Protein AF-A0A814EUJ9-F1 (afdb_monomer_lite)

Secondary structure (DSSP, 8-state):
-----TTHHHHHHHHHHHHHHHHHHHHHHHH----PPPHHHHHHHHHHHHHHHT--STTHHHHHHHHHHHHT-

Organism: NCBI:txid104777

Foldseek 3Di:
DPDPDVVPVVVVVVVVVVVVVVVQVVCCVVPVDRDDDDPVVVVLVVQLVVLVVVDDPVCPVVSVVSVVVSVVD

Radius of gyration: 17.84 Å; chains: 1; bounding box: 29×41×39 Å

Structure (mmCIF, N/CA/C/O backbone):
data_AF-A0A814EUJ9-F1
#
_entry.id   AF-A0A814EUJ9-F1
#
loop_
_atom_site.group_PDB
_atom_site.id
_atom_site.type_symbol
_atom_site.label_atom_id
_atom_site.label_alt_id
_atom_site.label_comp_id
_atom_site.label_asym_id
_atom_site.label_entity_id
_atom_site.label_seq_id
_atom_site.pdbx_PDB_ins_code
_atom_site.Cartn_x
_atom_site.Cartn_y
_atom_site.Cartn_z
_atom_site.occupancy
_atom_site.B_iso_or_equiv
_atom_site.auth_seq_id
_atom_site.auth_comp_id
_atom_site.auth_asym_id
_atom_site.auth_atom_id
_atom_site.pdbx_PDB_model_num
ATOM 1 N N . MET A 1 1 ? 3.417 26.716 -18.230 1.00 50.66 1 MET A N 1
ATOM 2 C CA . MET A 1 1 ? 3.980 25.433 -17.757 1.00 50.66 1 MET A CA 1
ATOM 3 C C . MET A 1 1 ? 4.548 25.671 -16.371 1.00 50.66 1 MET A C 1
ATOM 5 O O . MET A 1 1 ? 5.456 26.483 -16.260 1.00 50.66 1 MET A O 1
ATOM 9 N N . LEU A 1 2 ? 3.986 25.056 -15.325 1.00 55.94 2 LEU A N 1
ATOM 10 C CA . LEU A 1 2 ? 4.587 25.089 -13.986 1.00 55.94 2 LEU A CA 1
ATOM 11 C C . LEU A 1 2 ? 6.022 24.566 -14.106 1.00 55.94 2 LEU A C 1
ATOM 13 O O . LEU A 1 2 ? 6.234 23.440 -14.562 1.00 55.94 2 LEU A O 1
ATOM 17 N N . SER A 1 3 ? 6.994 25.412 -13.780 1.00 57.69 3 SER A N 1
ATOM 18 C CA . SER A 1 3 ? 8.401 25.041 -13.712 1.00 57.69 3 SER A CA 1
ATOM 19 C C . SER A 1 3 ? 8.521 23.847 -12.767 1.00 57.69 3 SER A C 1
ATOM 21 O O . SER A 1 3 ? 8.225 23.948 -11.578 1.00 57.69 3 SER A O 1
ATOM 23 N N . LYS A 1 4 ? 8.893 22.683 -13.312 1.00 65.06 4 LYS A N 1
ATOM 24 C CA . LYS A 1 4 ? 9.087 21.439 -12.557 1.00 65.06 4 LYS A CA 1
ATOM 25 C C . LYS A 1 4 ? 10.363 21.562 -11.727 1.00 65.06 4 LYS A C 1
ATOM 27 O O . LYS A 1 4 ? 11.383 20.967 -12.058 1.00 65.06 4 LYS A O 1
ATOM 32 N N . HIS A 1 5 ? 10.335 22.393 -10.689 1.00 70.75 5 HIS A N 1
ATOM 33 C CA . HIS A 1 5 ? 11.441 22.452 -9.751 1.00 70.75 5 HIS A CA 1
ATOM 34 C C . HIS A 1 5 ? 11.525 21.083 -9.050 1.00 70.75 5 HIS A C 1
ATOM 36 O O . HIS A 1 5 ? 10.497 20.606 -8.556 1.00 70.75 5 HIS A O 1
ATOM 42 N N . PRO A 1 6 ? 12.705 20.435 -8.996 1.00 74.06 6 PRO A N 1
ATOM 43 C CA . PRO A 1 6 ? 12.848 19.064 -8.497 1.00 74.06 6 PRO A CA 1
ATOM 44 C C . PRO A 1 6 ? 12.309 18.843 -7.078 1.00 74.06 6 PRO A C 1
ATOM 46 O O . PRO A 1 6 ? 12.000 17.717 -6.712 1.00 74.06 6 PRO A O 1
ATOM 49 N N . SER A 1 7 ? 12.171 19.907 -6.281 1.00 81.19 7 SER A N 1
ATOM 50 C CA . SER A 1 7 ? 11.643 19.854 -4.913 1.00 81.19 7 SER A CA 1
ATOM 51 C C . SER A 1 7 ? 10.115 19.874 -4.798 1.00 81.19 7 SER A C 1
ATOM 53 O O . SER A 1 7 ? 9.605 19.581 -3.719 1.00 81.19 7 SER A O 1
ATOM 55 N N . ILE A 1 8 ? 9.374 20.195 -5.866 1.00 83.25 8 ILE A N 1
ATOM 56 C CA . ILE A 1 8 ? 7.905 20.289 -5.808 1.00 83.25 8 ILE A CA 1
ATOM 57 C C . ILE A 1 8 ? 7.289 18.907 -5.580 1.00 83.25 8 ILE A C 1
ATOM 59 O O . ILE A 1 8 ? 6.434 18.764 -4.714 1.00 83.25 8 ILE A O 1
ATOM 63 N N . TYR A 1 9 ? 7.746 17.882 -6.304 1.00 83.00 9 TYR A N 1
ATOM 64 C CA . TYR A 1 9 ? 7.233 16.518 -6.136 1.00 83.00 9 TYR A CA 1
ATOM 65 C C . TYR A 1 9 ? 7.522 15.949 -4.733 1.00 83.00 9 TYR A C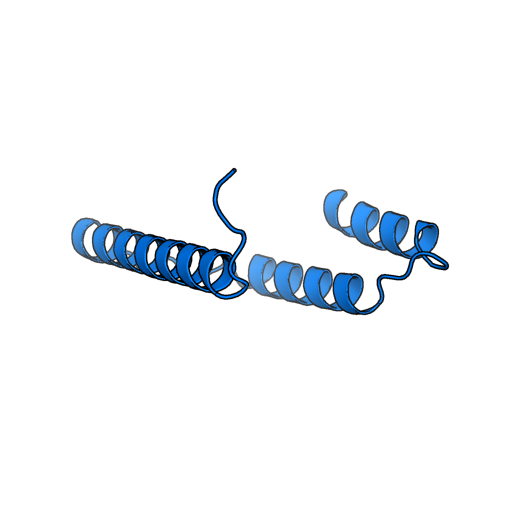 1
ATOM 67 O O . TYR A 1 9 ? 6.566 15.564 -4.066 1.00 83.00 9 TYR A O 1
ATOM 75 N N . PRO A 1 10 ? 8.764 16.021 -4.205 1.00 88.44 10 PRO A N 1
ATOM 76 C CA . PRO A 1 10 ? 9.043 15.647 -2.818 1.00 88.44 10 PRO A CA 1
ATOM 77 C C . PRO A 1 10 ? 8.206 16.404 -1.783 1.00 88.44 10 PRO A C 1
ATOM 79 O O . PRO A 1 10 ? 7.842 15.843 -0.753 1.00 88.44 10 PRO A O 1
ATOM 82 N N . LEU A 1 11 ? 7.915 17.687 -2.021 1.00 88.88 11 LEU A N 1
ATOM 83 C CA . LEU A 1 11 ? 7.073 18.477 -1.124 1.00 88.88 11 LEU A CA 1
ATOM 84 C C . LEU A 1 11 ? 5.617 17.991 -1.146 1.00 88.88 11 LEU A C 1
ATOM 86 O O . LEU A 1 11 ? 5.009 17.841 -0.090 1.00 88.88 11 LEU A O 1
ATOM 90 N N . VAL A 1 12 ? 5.075 17.707 -2.333 1.00 88.31 12 VAL A N 1
ATOM 91 C CA . VAL A 1 12 ? 3.729 17.136 -2.492 1.00 88.31 12 VAL A CA 1
ATOM 92 C C . VAL A 1 12 ? 3.627 15.772 -1.812 1.00 88.31 12 VAL A C 1
ATOM 94 O O . VAL A 1 12 ? 2.644 15.516 -1.120 1.00 88.31 12 VAL A O 1
ATOM 97 N N . ASP A 1 13 ? 4.643 14.921 -1.947 1.00 89.19 13 ASP A N 1
ATOM 98 C CA . ASP A 1 13 ? 4.655 13.608 -1.296 1.00 89.19 13 ASP A CA 1
ATOM 99 C C . ASP A 1 13 ? 4.694 13.735 0.233 1.00 89.19 13 ASP A C 1
ATOM 101 O O . ASP A 1 13 ? 3.924 13.070 0.922 1.00 89.19 13 ASP A O 1
ATOM 105 N N . LYS A 1 14 ? 5.473 14.684 0.773 1.00 92.75 14 LYS A N 1
ATOM 106 C CA . LYS A 1 14 ? 5.447 14.993 2.213 1.00 92.75 14 LYS A CA 1
ATOM 107 C C . LYS A 1 14 ? 4.074 15.457 2.694 1.00 92.75 14 LYS A C 1
ATOM 109 O O . LYS A 1 14 ? 3.650 15.055 3.773 1.00 92.75 14 LYS A O 1
ATOM 114 N N . PHE A 1 15 ? 3.374 16.285 1.916 1.00 93.62 15 PHE A N 1
ATOM 115 C CA . PHE A 1 15 ? 2.017 16.702 2.275 1.00 93.62 15 PHE A CA 1
ATOM 116 C C . PHE A 1 15 ? 1.037 15.529 2.286 1.00 93.62 15 PHE A C 1
ATOM 118 O O . PHE A 1 15 ? 0.228 15.437 3.205 1.00 93.62 15 PHE A O 1
ATOM 125 N N . ARG A 1 16 ? 1.138 14.612 1.320 1.00 91.06 16 ARG A N 1
ATOM 126 C CA . ARG A 1 16 ? 0.311 13.395 1.285 1.00 91.06 16 ARG A CA 1
ATOM 127 C C . ARG A 1 16 ? 0.559 12.503 2.500 1.00 91.06 16 ARG A C 1
ATOM 129 O O . ARG A 1 16 ? -0.395 12.010 3.098 1.00 91.06 16 ARG A O 1
ATOM 136 N N . ASP A 1 17 ? 1.820 12.330 2.887 1.00 91.00 17 ASP A N 1
ATOM 137 C CA . ASP A 1 17 ? 2.184 11.545 4.068 1.00 91.00 17 ASP A CA 1
ATOM 138 C C . ASP A 1 17 ? 1.640 12.165 5.362 1.00 91.00 17 ASP A C 1
ATOM 140 O O . ASP A 1 17 ? 1.141 11.448 6.232 1.00 91.00 17 ASP A O 1
ATOM 144 N N . GLU A 1 18 ? 1.718 13.491 5.494 1.00 93.69 18 GLU A N 1
ATOM 145 C CA . GLU A 1 18 ? 1.207 14.210 6.666 1.00 93.69 18 GLU A CA 1
ATOM 146 C C . GLU A 1 18 ? -0.325 14.163 6.747 1.00 93.69 18 GLU A C 1
ATOM 148 O O . GLU A 1 18 ? -0.886 13.926 7.820 1.00 93.69 18 GLU A O 1
ATOM 153 N N . GLN A 1 19 ? -1.008 14.315 5.606 1.00 92.25 19 GLN A N 1
ATOM 154 C CA . GLN A 1 19 ? -2.464 14.171 5.511 1.00 92.25 19 GLN A CA 1
ATOM 155 C C . GLN A 1 19 ? -2.908 12.782 5.968 1.00 92.25 19 GLN A C 1
ATOM 157 O O . GLN A 1 19 ? -3.735 12.670 6.870 1.00 92.25 19 GLN A O 1
ATOM 162 N N . LYS A 1 20 ? -2.278 11.729 5.436 1.00 89.06 20 LYS A N 1
ATOM 163 C CA . LYS A 1 20 ? -2.593 10.344 5.797 1.00 89.06 20 LYS A CA 1
ATOM 164 C C . LYS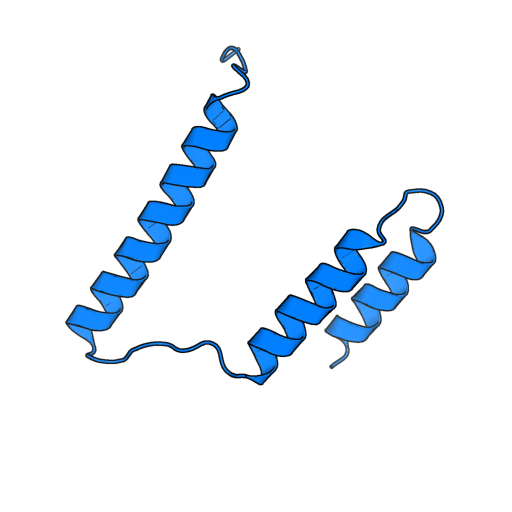 A 1 20 ? -2.431 10.072 7.296 1.00 89.06 20 LYS A C 1
ATOM 166 O O . LYS A 1 20 ? -3.291 9.448 7.909 1.00 89.06 20 LYS A O 1
ATOM 171 N N . LYS A 1 21 ? -1.345 10.556 7.910 1.00 88.56 21 LYS A N 1
ATOM 172 C CA . LYS A 1 21 ? -1.135 10.410 9.363 1.00 88.56 21 LYS A CA 1
ATOM 173 C C . LYS A 1 21 ? -2.199 11.143 10.172 1.00 88.56 21 LYS A C 1
ATOM 175 O O . LYS A 1 21 ? -2.626 10.644 11.209 1.00 88.56 21 LYS A O 1
ATOM 180 N N . THR A 1 22 ? -2.593 12.329 9.717 1.00 91.31 22 THR A N 1
ATOM 181 C CA . THR A 1 22 ? -3.618 13.136 10.384 1.00 91.31 22 THR A CA 1
ATOM 182 C C . THR A 1 22 ? -4.972 12.433 10.343 1.00 91.31 22 THR A C 1
ATOM 184 O O . THR A 1 22 ? -5.638 12.345 11.370 1.00 91.31 22 THR A O 1
ATOM 187 N N . GLU A 1 23 ? -5.346 11.865 9.196 1.00 88.12 23 GLU A N 1
ATOM 188 C CA . GLU A 1 23 ? -6.563 11.061 9.044 1.00 88.12 23 GLU A CA 1
ATOM 189 C C . GLU A 1 23 ? -6.558 9.846 9.982 1.00 88.12 23 GLU A C 1
ATOM 191 O O . GLU A 1 23 ? -7.512 9.647 10.734 1.00 88.12 23 GLU A O 1
ATOM 196 N N . ASP A 1 24 ? -5.453 9.094 10.032 1.00 85.69 24 ASP A N 1
ATOM 197 C CA . ASP A 1 24 ? -5.305 7.956 10.950 1.00 85.69 24 ASP A CA 1
ATOM 198 C C . ASP A 1 24 ? -5.469 8.378 12.426 1.00 85.69 24 ASP A C 1
ATOM 200 O O . ASP A 1 24 ? -6.072 7.659 13.231 1.00 85.69 24 ASP A O 1
ATOM 204 N N . LEU A 1 25 ? -4.943 9.552 12.800 1.00 87.38 25 LEU A N 1
ATOM 205 C CA . LEU A 1 25 ? -5.079 10.106 14.149 1.00 87.38 25 LEU A CA 1
ATOM 206 C C . LEU A 1 25 ? -6.516 10.529 14.464 1.00 87.38 25 LEU A C 1
ATOM 208 O O . LEU A 1 25 ? -6.987 10.233 15.562 1.00 87.38 25 LEU A O 1
ATOM 212 N N . ILE A 1 26 ? -7.208 11.182 13.526 1.00 90.62 26 ILE A N 1
ATOM 213 C CA . ILE A 1 26 ? -8.619 11.571 13.680 1.00 90.62 26 ILE A CA 1
ATOM 214 C C . ILE A 1 26 ? -9.465 10.326 13.924 1.00 90.62 26 ILE A C 1
ATOM 216 O O . ILE A 1 26 ? -10.156 10.245 14.938 1.00 90.62 26 ILE A O 1
ATOM 220 N N . VAL A 1 27 ? -9.329 9.309 13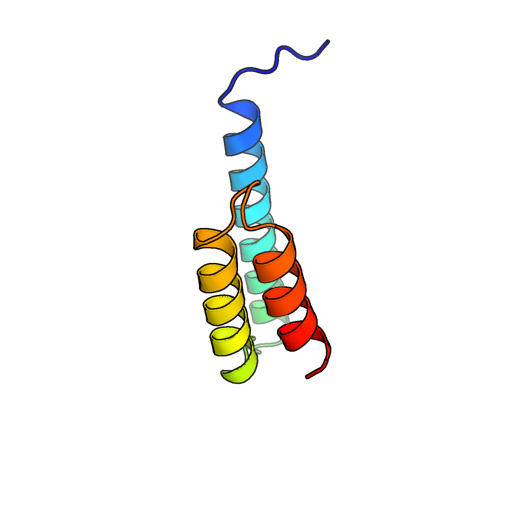.072 1.00 84.44 27 VAL A N 1
ATOM 221 C CA . VAL A 1 27 ? -10.101 8.071 13.211 1.00 84.44 27 VAL A CA 1
ATOM 222 C C . VAL A 1 27 ? -9.799 7.381 14.546 1.00 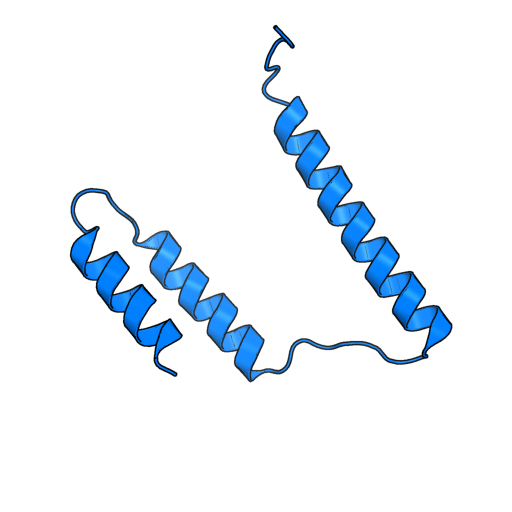84.44 27 VAL A C 1
ATOM 224 O O . VAL A 1 27 ? -10.710 6.871 15.204 1.00 84.44 27 VAL A O 1
ATOM 227 N N . LYS A 1 28 ? -8.538 7.391 14.998 1.00 86.56 28 LYS A N 1
ATOM 228 C CA . LYS A 1 28 ? -8.165 6.856 16.315 1.00 86.56 28 LYS A CA 1
ATOM 229 C C . LYS A 1 28 ? -8.818 7.633 17.462 1.00 86.56 28 LYS A C 1
ATOM 231 O O . LYS A 1 28 ? -9.236 7.007 18.433 1.00 86.56 28 LYS A O 1
ATOM 236 N N . LEU A 1 29 ? -8.883 8.963 17.381 1.00 89.12 29 LEU A N 1
ATOM 237 C CA . LEU A 1 29 ? -9.525 9.802 18.398 1.00 89.12 29 LEU A CA 1
ATOM 238 C C . LEU A 1 29 ? -11.042 9.583 18.439 1.00 89.12 29 LEU A C 1
ATOM 240 O O . LEU A 1 29 ? -11.607 9.501 19.525 1.00 89.12 29 LEU A O 1
ATOM 244 N N . GLU A 1 30 ? -11.683 9.448 17.278 1.00 89.62 30 GLU A N 1
ATOM 245 C CA . GLU A 1 30 ? -13.132 9.251 17.164 1.00 89.62 30 GLU A CA 1
ATOM 246 C C . GLU A 1 30 ? -13.577 7.856 17.615 1.00 89.62 30 GLU A C 1
ATOM 248 O O . GLU A 1 30 ? -14.597 7.709 18.284 1.00 89.62 30 GLU A O 1
ATOM 253 N N . THR A 1 31 ? -12.818 6.818 17.253 1.00 87.56 31 THR A N 1
ATOM 254 C CA . THR A 1 31 ? -13.231 5.419 17.464 1.00 87.56 31 THR A CA 1
ATOM 255 C C . THR A 1 31 ? -12.540 4.744 18.647 1.00 87.56 31 THR A C 1
ATOM 257 O O . THR A 1 31 ? -12.971 3.680 19.086 1.00 87.56 31 THR A O 1
ATOM 260 N N . GLY A 1 32 ? -11.427 5.300 19.136 1.00 84.19 32 GLY A N 1
ATOM 261 C CA . GLY A 1 32 ? -10.524 4.636 20.082 1.00 84.19 32 GLY A CA 1
ATOM 262 C C . GLY A 1 32 ? -9.756 3.443 19.489 1.00 84.19 32 GLY A C 1
ATOM 263 O O . GLY A 1 32 ? -8.886 2.876 20.154 1.00 84.19 32 GLY A O 1
ATOM 264 N N . VAL A 1 33 ? -10.041 3.054 18.240 1.00 77.38 33 VAL A N 1
ATOM 265 C CA . VAL A 1 33 ? -9.445 1.893 17.575 1.00 77.38 33 VAL A CA 1
ATOM 266 C C . VAL A 1 33 ? -8.140 2.302 16.903 1.00 77.38 33 VAL A C 1
ATOM 268 O O . VAL A 1 33 ? -8.089 3.202 16.070 1.00 77.38 33 VAL A O 1
ATOM 271 N N . GLN A 1 34 ? -7.057 1.598 17.233 1.00 75.62 34 GLN A N 1
ATOM 272 C CA . GLN A 1 34 ? -5.796 1.717 16.509 1.00 75.62 34 GLN A CA 1
ATOM 273 C C . GLN A 1 34 ? -5.730 0.640 15.424 1.00 75.62 34 GLN A C 1
ATOM 275 O O . GLN A 1 34 ? -5.462 -0.528 15.721 1.00 75.62 34 GLN A O 1
ATOM 280 N N . TYR A 1 35 ? -5.927 1.031 14.163 1.00 67.00 35 TYR A N 1
ATOM 281 C CA . TYR A 1 35 ? -5.738 0.129 13.029 1.00 67.00 35 TYR A CA 1
ATOM 282 C C . TYR A 1 35 ? -4.264 -0.270 12.923 1.00 67.00 35 TYR A C 1
ATOM 284 O O . TYR A 1 35 ? -3.408 0.493 12.481 1.00 67.00 35 TYR A O 1
ATOM 292 N N . LYS A 1 36 ? -3.951 -1.493 13.349 1.00 69.75 36 LYS A N 1
ATOM 293 C CA . LYS A 1 36 ? -2.678 -2.140 13.031 1.00 69.75 36 LYS A CA 1
ATOM 294 C C . LYS A 1 36 ? -2.846 -2.867 11.704 1.00 69.75 36 LYS A C 1
ATOM 296 O O . LYS A 1 36 ? -3.846 -3.558 11.499 1.00 69.75 36 LYS A O 1
ATOM 301 N N . ARG A 1 37 ? -1.861 -2.747 10.808 1.00 66.50 37 ARG A N 1
ATOM 302 C CA . ARG A 1 37 ? -1.805 -3.617 9.626 1.00 66.50 37 ARG A CA 1
ATOM 303 C C . ARG A 1 37 ? -1.817 -5.064 10.117 1.00 66.50 37 ARG A C 1
ATOM 305 O O . ARG A 1 37 ? -1.028 -5.417 10.993 1.00 66.50 37 ARG A O 1
ATOM 312 N N . LYS A 1 38 ? -2.727 -5.889 9.590 1.00 75.12 38 LYS A N 1
ATOM 313 C CA . LYS A 1 38 ? -2.727 -7.323 9.910 1.00 75.12 38 LYS A CA 1
ATOM 314 C C . LYS A 1 38 ? -1.357 -7.898 9.519 1.00 75.12 38 LYS A C 1
ATOM 316 O O . LY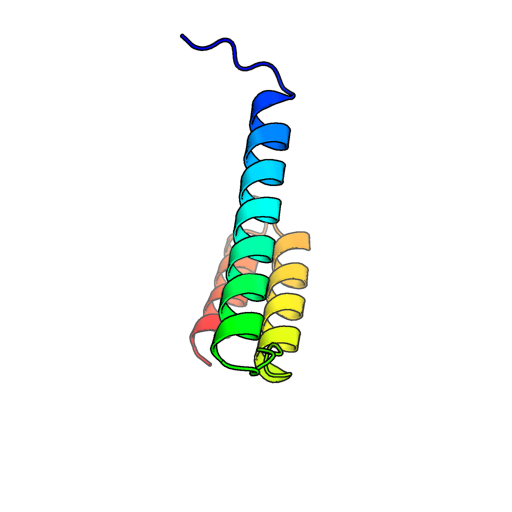S A 1 38 ? -0.858 -7.509 8.462 1.00 75.12 38 LYS A O 1
ATOM 321 N N . PRO A 1 39 ? -0.767 -8.824 10.296 1.00 75.69 39 PRO A N 1
ATOM 322 C CA . PRO A 1 39 ? 0.543 -9.403 9.982 1.00 75.69 39 PRO A CA 1
ATOM 323 C C . PRO A 1 39 ? 0.656 -9.925 8.542 1.00 75.69 39 PRO A C 1
ATOM 325 O O . PRO A 1 39 ? 1.667 -9.701 7.887 1.00 75.69 39 PRO A O 1
ATOM 328 N N . ALA A 1 40 ? -0.423 -10.509 8.008 1.00 75.44 40 ALA A N 1
ATOM 329 C CA . ALA A 1 40 ? -0.504 -10.953 6.616 1.00 75.44 40 ALA A CA 1
ATOM 330 C C . ALA A 1 40 ? -0.243 -9.826 5.596 1.00 75.44 40 ALA A C 1
ATOM 332 O O . ALA A 1 40 ? 0.489 -10.026 4.635 1.00 75.44 40 ALA A O 1
ATOM 333 N N . TYR A 1 41 ? -0.777 -8.622 5.826 1.00 79.06 41 TYR A N 1
ATOM 334 C CA . TYR A 1 41 ? -0.550 -7.477 4.939 1.00 79.06 41 TYR A CA 1
ATOM 335 C C . TYR A 1 41 ? 0.847 -6.872 5.090 1.00 79.06 41 TYR A C 1
ATOM 337 O O . TYR A 1 41 ? 1.328 -6.242 4.158 1.00 79.06 41 TYR A O 1
ATOM 345 N N . ILE A 1 42 ? 1.503 -7.049 6.241 1.00 78.19 42 ILE A N 1
ATOM 346 C CA . ILE A 1 42 ? 2.899 -6.626 6.424 1.00 78.19 42 ILE A CA 1
ATOM 347 C C . ILE A 1 42 ? 3.814 -7.519 5.583 1.00 78.19 42 ILE A C 1
ATOM 349 O O . ILE A 1 42 ? 4.597 -6.998 4.797 1.00 78.19 42 ILE A O 1
ATOM 353 N N . LEU A 1 43 ? 3.640 -8.842 5.676 1.00 80.69 43 LEU A N 1
ATOM 354 C CA . LEU A 1 43 ? 4.391 -9.813 4.873 1.00 80.69 43 LEU A CA 1
ATOM 355 C C . LEU A 1 43 ? 4.178 -9.600 3.368 1.00 80.69 43 LEU A C 1
ATOM 357 O O . LEU A 1 43 ? 5.117 -9.698 2.583 1.00 80.69 43 LEU A O 1
ATOM 361 N N . LEU A 1 44 ? 2.946 -9.279 2.967 1.00 82.38 44 LEU A N 1
ATOM 362 C CA . LEU A 1 44 ? 2.615 -9.004 1.571 1.00 82.38 44 LEU A CA 1
ATOM 363 C C . LEU A 1 44 ? 3.290 -7.711 1.074 1.00 82.38 44 LEU A C 1
ATOM 365 O O . LEU A 1 44 ? 3.867 -7.704 -0.010 1.00 82.38 44 LEU A O 1
ATOM 369 N N . ASP A 1 45 ? 3.309 -6.649 1.889 1.00 82.38 45 ASP A N 1
ATOM 370 C CA . ASP A 1 45 ? 4.003 -5.385 1.582 1.00 82.38 45 ASP A CA 1
ATOM 371 C C . ASP A 1 45 ? 5.533 -5.573 1.493 1.00 82.38 45 ASP A C 1
ATOM 373 O O . ASP A 1 45 ? 6.191 -4.998 0.625 1.00 82.38 45 ASP A O 1
ATOM 377 N 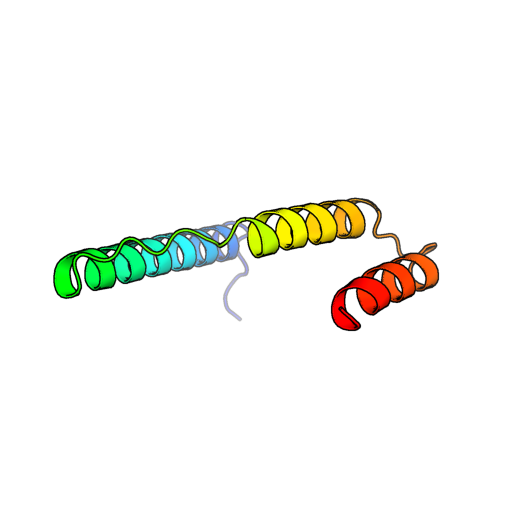N . GLU A 1 46 ? 6.114 -6.410 2.359 1.00 84.81 46 GLU A N 1
ATOM 378 C CA . GLU A 1 46 ? 7.536 -6.779 2.307 1.00 84.81 46 GLU A CA 1
ATOM 379 C C . GLU A 1 46 ? 7.878 -7.558 1.031 1.00 84.81 46 GLU A C 1
ATOM 381 O O . GLU A 1 46 ? 8.835 -7.208 0.336 1.00 84.81 46 GLU A O 1
ATOM 386 N N . ARG A 1 47 ? 7.051 -8.541 0.660 1.00 84.75 47 ARG A N 1
ATOM 387 C CA . ARG A 1 47 ? 7.253 -9.358 -0.544 1.00 84.75 47 ARG A CA 1
ATOM 388 C C . ARG A 1 47 ? 7.120 -8.545 -1.834 1.00 84.75 47 ARG A C 1
ATOM 390 O O . ARG A 1 47 ? 7.922 -8.713 -2.752 1.00 84.75 47 ARG A O 1
ATOM 397 N N . ILE A 1 48 ? 6.170 -7.606 -1.891 1.00 86.38 48 ILE A N 1
ATOM 398 C CA . ILE A 1 48 ? 6.054 -6.656 -3.011 1.00 86.38 48 ILE A CA 1
ATOM 399 C C . ILE A 1 48 ? 7.318 -5.792 -3.117 1.00 86.38 48 ILE A C 1
ATOM 401 O O . ILE A 1 48 ? 7.847 -5.612 -4.216 1.00 86.38 48 ILE A O 1
ATOM 405 N N . LYS A 1 49 ? 7.844 -5.283 -1.993 1.00 86.44 49 LYS A N 1
ATOM 406 C CA . LYS A 1 49 ? 9.079 -4.480 -1.985 1.00 86.44 49 LYS A CA 1
ATOM 407 C C . LYS A 1 49 ? 10.296 -5.261 -2.477 1.00 86.44 49 LYS A C 1
ATOM 409 O O . LYS A 1 49 ? 11.145 -4.679 -3.149 1.00 86.44 49 LYS A O 1
ATOM 414 N N . GLU A 1 50 ? 10.407 -6.547 -2.155 1.00 85.88 50 GLU A N 1
ATOM 415 C CA . GLU A 1 50 ? 11.488 -7.400 -2.666 1.00 85.88 50 GLU A CA 1
ATOM 416 C C . GLU A 1 50 ? 11.423 -7.564 -4.186 1.00 85.88 50 GLU A C 1
ATOM 418 O O . GLU A 1 50 ? 12.434 -7.386 -4.865 1.00 85.88 50 GLU A O 1
ATOM 423 N N . ILE A 1 51 ? 10.233 -7.817 -4.734 1.00 85.31 51 ILE A N 1
ATOM 424 C CA . ILE A 1 51 ? 10.040 -7.947 -6.185 1.00 85.31 51 ILE A CA 1
ATOM 425 C C . ILE A 1 51 ? 10.338 -6.621 -6.895 1.00 85.31 51 ILE A C 1
ATOM 427 O O . ILE A 1 51 ? 11.037 -6.611 -7.908 1.00 85.31 51 ILE A O 1
ATOM 431 N N . GLN A 1 52 ? 9.893 -5.491 -6.334 1.00 83.25 52 GLN A N 1
ATOM 432 C CA . GLN A 1 52 ? 10.181 -4.153 -6.868 1.00 83.25 52 GLN A CA 1
ATOM 433 C C . GLN A 1 52 ? 11.677 -3.833 -6.932 1.00 83.25 52 GLN A C 1
ATOM 435 O O . GLN A 1 52 ? 12.113 -3.190 -7.884 1.00 83.25 52 GLN A O 1
ATOM 440 N N . LYS A 1 53 ? 12.484 -4.294 -5.967 1.00 84.94 53 LYS A N 1
ATOM 441 C CA . LYS A 1 53 ? 13.945 -4.093 -5.998 1.00 84.94 53 LYS A CA 1
ATOM 442 C C . LYS A 1 53 ? 14.617 -4.794 -7.179 1.00 84.94 53 LYS A C 1
ATOM 444 O O . LYS A 1 53 ? 15.621 -4.295 -7.676 1.00 84.94 53 LYS A O 1
ATOM 449 N N . ASN A 1 54 ? 14.068 -5.924 -7.620 1.00 79.75 54 ASN A N 1
ATOM 450 C CA . ASN A 1 54 ? 14.625 -6.733 -8.704 1.00 79.75 54 ASN A CA 1
ATOM 451 C C . ASN A 1 54 ? 14.103 -6.323 -10.090 1.00 79.75 54 ASN A C 1
ATOM 453 O O . ASN A 1 54 ? 14.456 -6.952 -11.091 1.00 79.75 54 ASN A O 1
ATOM 457 N N . TYR A 1 55 ? 13.272 -5.279 -10.162 1.00 82.31 55 TYR A N 1
ATOM 458 C CA . TYR A 1 55 ? 12.736 -4.781 -11.420 1.00 82.31 55 TYR A CA 1
ATOM 459 C C . TYR A 1 55 ? 13.855 -4.294 -12.352 1.00 82.31 55 TYR A C 1
ATOM 461 O O . TYR A 1 55 ? 14.637 -3.402 -12.016 1.00 82.31 55 TYR A O 1
ATOM 469 N N . SER A 1 56 ? 13.884 -4.841 -13.566 1.00 80.75 56 SER A N 1
ATOM 470 C CA . SER A 1 56 ? 14.674 -4.323 -14.680 1.00 80.75 56 SER A CA 1
ATOM 471 C C . SER A 1 56 ? 13.915 -4.526 -15.990 1.00 80.75 56 SER A C 1
ATOM 473 O O . SER A 1 56 ? 13.102 -5.441 -16.106 1.00 80.75 56 SER A O 1
ATOM 475 N N . LEU A 1 57 ? 14.204 -3.697 -16.998 1.00 80.88 57 LEU A N 1
ATOM 476 C CA . LEU A 1 57 ? 13.613 -3.833 -18.339 1.00 80.88 57 LEU A CA 1
ATOM 477 C C . LEU A 1 57 ? 13.929 -5.186 -18.994 1.00 80.88 57 LEU A C 1
ATOM 479 O O . LEU A 1 57 ? 13.146 -5.670 -19.800 1.00 80.88 57 LEU A O 1
ATOM 483 N N . ILE A 1 58 ? 15.061 -5.792 -18.635 1.00 86.06 58 ILE A N 1
ATOM 484 C CA . ILE A 1 58 ? 15.515 -7.080 -19.175 1.00 86.06 58 ILE A CA 1
ATOM 485 C C . ILE A 1 58 ? 14.768 -8.239 -18.501 1.00 86.06 58 ILE A C 1
ATOM 487 O O . ILE A 1 58 ? 14.452 -9.227 -19.152 1.00 86.06 58 ILE A O 1
ATOM 491 N N . ASN A 1 59 ? 14.430 -8.097 -17.217 1.00 81.81 59 ASN A N 1
ATOM 492 C CA . ASN A 1 59 ? 13.767 -9.132 -16.420 1.00 81.81 59 ASN A CA 1
ATOM 493 C C . ASN A 1 59 ? 12.266 -8.853 -16.232 1.00 81.81 59 ASN A C 1
ATOM 495 O O . ASN A 1 59 ? 11.676 -9.305 -15.250 1.00 81.81 59 ASN A O 1
ATOM 499 N N . PHE A 1 60 ? 11.653 -8.086 -17.140 1.00 86.62 60 PHE A N 1
ATOM 500 C CA . PHE A 1 60 ? 10.264 -7.641 -17.010 1.00 86.62 60 PHE A CA 1
ATOM 501 C C . PHE A 1 60 ? 9.276 -8.810 -16.918 1.00 86.62 60 PHE A C 1
ATOM 503 O O . PHE A 1 60 ? 8.395 -8.779 -16.066 1.00 86.62 60 PHE A O 1
ATOM 510 N N . GLU A 1 61 ? 9.436 -9.847 -17.746 1.00 86.75 61 GLU A N 1
ATOM 511 C CA . GLU A 1 61 ? 8.539 -11.013 -17.744 1.00 86.75 61 GLU A CA 1
ATOM 512 C C . GLU A 1 61 ? 8.581 -11.751 -16.400 1.00 86.75 61 GLU A C 1
ATOM 514 O O . GLU A 1 61 ? 7.541 -11.952 -15.779 1.00 86.75 61 GLU A O 1
ATOM 519 N N . ASN A 1 62 ? 9.783 -12.030 -15.885 1.00 83.56 62 ASN A N 1
ATOM 520 C CA . ASN A 1 62 ? 9.973 -12.672 -14.578 1.00 83.56 62 ASN A CA 1
ATOM 521 C C . ASN A 1 62 ? 9.424 -11.815 -13.425 1.00 83.56 62 ASN A C 1
ATOM 523 O O . ASN A 1 62 ? 8.868 -12.335 -12.455 1.00 83.56 62 ASN A O 1
ATOM 527 N N . TYR A 1 63 ? 9.582 -10.491 -13.518 1.00 86.25 63 TYR A N 1
ATOM 528 C CA . TYR A 1 63 ? 8.997 -9.547 -12.569 1.00 86.25 63 TYR A CA 1
ATOM 529 C C . TYR A 1 63 ? 7.464 -9.596 -12.614 1.00 86.25 63 TYR A C 1
ATOM 531 O O . TYR A 1 63 ? 6.827 -9.690 -11.566 1.00 86.25 63 TYR A O 1
ATOM 539 N N . PHE A 1 64 ? 6.878 -9.565 -13.812 1.00 84.25 64 PHE A N 1
ATOM 540 C CA . PHE A 1 64 ? 5.433 -9.588 -14.019 1.00 84.25 64 PHE A CA 1
ATOM 541 C C . PHE A 1 64 ? 4.808 -10.902 -13.538 1.00 84.25 64 PHE A C 1
ATOM 543 O O . PHE A 1 64 ? 3.789 -10.875 -12.848 1.00 84.25 64 PHE A O 1
ATOM 550 N N . GLU A 1 65 ? 5.445 -12.039 -13.818 1.00 86.19 65 GLU A N 1
ATOM 551 C CA . GLU A 1 65 ? 5.024 -13.352 -13.321 1.00 86.19 65 GLU A CA 1
ATOM 552 C C . GLU A 1 65 ? 5.078 -13.411 -11.786 1.00 86.19 65 GLU A C 1
ATOM 554 O O . GLU A 1 65 ? 4.089 -13.755 -11.139 1.00 86.19 65 GLU A O 1
ATOM 559 N N . SER A 1 66 ? 6.188 -12.965 -11.184 1.00 84.06 66 SER A N 1
ATOM 560 C CA . SER A 1 66 ? 6.339 -12.909 -9.721 1.00 84.06 66 SER A CA 1
ATOM 561 C C . SER A 1 66 ? 5.272 -12.039 -9.051 1.00 84.06 66 SER A C 1
ATOM 563 O O . SER A 1 66 ? 4.825 -12.339 -7.944 1.00 84.06 66 SER A O 1
ATOM 565 N N . LEU A 1 67 ? 4.865 -10.954 -9.713 1.00 84.00 67 LEU A N 1
ATOM 566 C CA . LEU A 1 67 ? 3.841 -10.036 -9.223 1.00 84.00 67 LEU A CA 1
ATOM 567 C C . LEU A 1 67 ? 2.426 -10.606 -9.405 1.00 84.00 67 LEU A C 1
ATOM 569 O O . LEU A 1 67 ? 1.581 -10.423 -8.532 1.00 84.00 67 LEU A O 1
ATOM 573 N N . SER A 1 68 ? 2.192 -11.345 -10.491 1.00 81.62 68 SER A N 1
ATOM 574 C CA . SER A 1 68 ? 0.926 -12.041 -10.761 1.00 81.62 68 SER A CA 1
ATOM 575 C C . SER A 1 68 ? 0.656 -13.131 -9.721 1.00 81.62 68 SER A C 1
ATOM 577 O O . SER A 1 68 ? -0.436 -13.195 -9.167 1.00 81.62 68 SER A O 1
ATOM 579 N N . LEU A 1 69 ? 1.691 -13.885 -9.333 1.00 81.81 69 LEU A N 1
ATOM 580 C CA . LEU A 1 69 ? 1.604 -14.908 -8.282 1.00 81.81 69 LEU A CA 1
ATOM 581 C C . LEU A 1 69 ? 1.220 -14.358 -6.897 1.00 81.81 69 LEU A C 1
ATOM 583 O O . LEU A 1 69 ? 0.766 -15.116 -6.044 1.00 81.81 69 LEU A O 1
ATOM 587 N N . ILE A 1 70 ? 1.419 -13.059 -6.644 1.00 80.38 70 ILE A N 1
ATOM 588 C CA . ILE A 1 70 ? 0.958 -12.406 -5.408 1.00 80.38 70 ILE A CA 1
ATOM 589 C C . ILE A 1 70 ? -0.532 -12.060 -5.478 1.00 80.38 70 ILE A C 1
ATOM 591 O O . ILE A 1 70 ? -1.182 -12.023 -4.439 1.00 80.38 70 ILE A O 1
ATOM 595 N N . LEU A 1 71 ? -1.063 -11.773 -6.670 1.00 69.25 71 LEU A N 1
ATOM 596 C CA . LEU A 1 71 ? -2.459 -11.368 -6.867 1.00 69.25 71 LEU A CA 1
ATOM 597 C C . LEU A 1 71 ? -3.428 -12.558 -6.885 1.00 69.25 71 LEU A C 1
ATOM 599 O O . LEU A 1 71 ? -4.604 -12.371 -6.587 1.00 69.25 71 LEU A O 1
ATOM 603 N N . ASP A 1 72 ? -2.934 -13.757 -7.200 1.00 61.56 72 ASP A N 1
ATOM 604 C CA . ASP A 1 72 ? -3.720 -14.998 -7.232 1.00 61.56 72 ASP A CA 1
ATOM 605 C C . ASP A 1 72 ? -3.933 -15.646 -5.840 1.00 61.56 72 ASP A C 1
ATOM 607 O O . ASP A 1 72 ? -4.512 -16.732 -5.752 1.00 61.56 72 ASP A O 1
ATOM 611 N N . TYR A 1 73 ? -3.481 -15.002 -4.754 1.00 51.41 73 TYR A N 1
ATOM 612 C CA . TYR A 1 73 ? -3.560 -15.480 -3.361 1.00 51.41 73 TYR A CA 1
ATOM 613 C C . TYR A 1 73 ? -4.443 -14.579 -2.487 1.00 51.41 73 TYR A C 1
ATOM 615 O O . TYR A 1 73 ? -5.181 -15.126 -1.633 1.00 51.41 73 TYR A O 1
#

Sequence (73 aa):
MLSKHPSIYPLVDKFRDEQKKTEDLIVKLETGVQYKRKPAYILLDERIKEIQKNYSLINFENYFESLSLILDY

pLDDT: mean 81.36, std 9.51, range [50.66, 93.69]